Protein AF-A0A438FAS3-F1 (afdb_monomer_lite)

Foldseek 3Di:
DPDQQKDKDQDDPQKDWAPDWDDDPPWIWTWIAGNPPRHTFFIWTVPDPPRHITIGRQQVDWDDPPPDTDRSSVVPDPPPPPPDPDDPPDDDDDDDDDDDDD

pLDDT: mean 73.29, std 1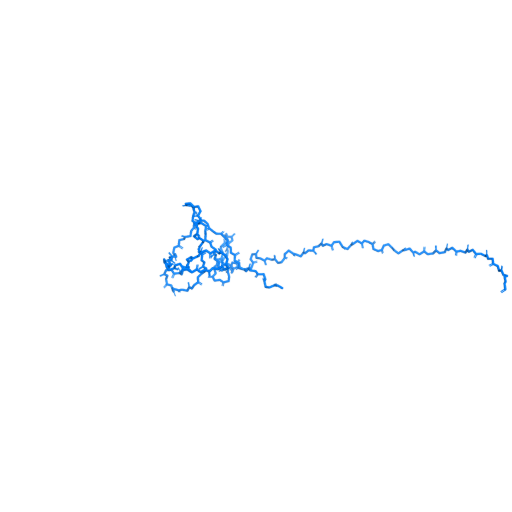8.87, range [35.41, 95.0]

Radius of gyration: 26.74 Å; chains: 1; bounding box: 75×48×60 Å

Structure (mmCIF, N/CA/C/O backbone):
data_AF-A0A438FAS3-F1
#
_entry.id   AF-A0A438FAS3-F1
#
loop_
_atom_site.group_PDB
_atom_site.id
_atom_site.type_symbol
_atom_site.label_atom_id
_atom_site.label_alt_id
_atom_site.label_comp_id
_atom_site.label_asym_id
_atom_site.label_entity_id
_atom_site.label_seq_id
_atom_site.pdbx_PDB_ins_code
_atom_site.Cartn_x
_atom_site.Cartn_y
_atom_site.Cartn_z
_atom_site.occupancy
_atom_site.B_iso_or_equiv
_atom_site.auth_seq_id
_atom_site.auth_comp_id
_atom_site.auth_asym_id
_atom_site.auth_atom_id
_atom_site.pdbx_PDB_model_num
ATOM 1 N N . MET A 1 1 ? 14.240 16.649 9.272 1.00 41.19 1 MET A N 1
ATOM 2 C CA . MET A 1 1 ? 13.933 15.689 8.193 1.00 41.19 1 MET A CA 1
ATOM 3 C C . MET A 1 1 ? 12.547 15.143 8.476 1.00 41.19 1 MET A C 1
ATOM 5 O O . MET A 1 1 ? 12.336 14.693 9.594 1.00 41.19 1 MET A O 1
ATOM 9 N N . GLU A 1 2 ? 11.588 15.272 7.556 1.00 50.28 2 GLU A N 1
ATOM 10 C CA . GLU A 1 2 ? 10.290 14.601 7.710 1.00 50.28 2 GLU A CA 1
ATOM 11 C C . GLU A 1 2 ? 10.538 13.088 7.706 1.00 50.28 2 GLU A C 1
ATOM 13 O O . GLU A 1 2 ? 11.101 12.552 6.754 1.00 50.28 2 GLU A O 1
ATOM 18 N N . GLN A 1 3 ? 10.188 12.404 8.795 1.00 55.34 3 GLN A N 1
ATOM 19 C CA . GLN A 1 3 ? 10.191 10.945 8.821 1.00 55.34 3 GLN A CA 1
ATOM 20 C C . GLN A 1 3 ? 9.115 10.458 7.849 1.00 55.34 3 GLN A C 1
ATOM 22 O O . GLN A 1 3 ? 7.942 10.811 7.993 1.00 55.34 3 GLN A O 1
ATOM 27 N N . LEU A 1 4 ? 9.509 9.659 6.857 1.00 57.88 4 LEU A N 1
ATOM 28 C CA . LEU A 1 4 ? 8.568 9.003 5.953 1.00 57.88 4 LEU A CA 1
ATOM 29 C C . LEU A 1 4 ? 7.680 8.059 6.776 1.00 57.88 4 LEU A C 1
ATOM 31 O O . LEU A 1 4 ? 8.149 7.060 7.317 1.00 57.88 4 LEU A O 1
ATOM 35 N N . ARG A 1 5 ? 6.389 8.395 6.902 1.00 78.81 5 ARG A N 1
ATOM 36 C CA . ARG A 1 5 ? 5.387 7.592 7.628 1.00 78.81 5 ARG A CA 1
ATOM 37 C C . ARG A 1 5 ? 4.760 6.546 6.710 1.00 78.81 5 ARG A C 1
ATOM 39 O O . ARG A 1 5 ? 3.554 6.565 6.445 1.00 78.81 5 ARG A O 1
ATOM 46 N N . GLU A 1 6 ? 5.598 5.668 6.179 1.00 82.75 6 GLU A N 1
ATOM 47 C CA . GLU A 1 6 ? 5.243 4.695 5.146 1.00 82.75 6 GLU A CA 1
ATOM 48 C C . GLU A 1 6 ? 5.657 3.283 5.573 1.00 82.75 6 GLU A C 1
ATOM 50 O O . GLU A 1 6 ? 6.690 3.094 6.210 1.00 82.75 6 GLU A O 1
ATOM 55 N N . GLY A 1 7 ? 4.833 2.285 5.248 1.00 82.50 7 GLY A N 1
ATOM 56 C CA . GLY A 1 7 ? 5.088 0.880 5.570 1.00 82.50 7 GLY A CA 1
ATOM 57 C C . GLY A 1 7 ? 5.095 -0.004 4.328 1.00 82.50 7 GLY A C 1
ATOM 58 O O . GLY A 1 7 ? 4.357 0.260 3.377 1.00 82.50 7 GLY A O 1
ATOM 59 N N . PHE A 1 8 ? 5.904 -1.065 4.354 1.00 85.38 8 PHE A N 1
ATOM 60 C CA . PHE A 1 8 ? 5.962 -2.080 3.301 1.00 85.38 8 PHE A CA 1
ATOM 61 C C . PHE A 1 8 ? 5.080 -3.285 3.642 1.00 85.38 8 PHE A C 1
ATOM 63 O O . PHE A 1 8 ? 5.171 -3.843 4.734 1.00 85.38 8 PHE A O 1
ATOM 70 N N . PHE A 1 9 ? 4.266 -3.726 2.686 1.00 84.38 9 PHE A N 1
ATOM 71 C CA . PHE A 1 9 ? 3.315 -4.826 2.854 1.00 84.38 9 PHE A CA 1
ATOM 72 C C . PHE A 1 9 ? 3.369 -5.765 1.651 1.00 84.38 9 PHE A C 1
ATOM 74 O O . PHE A 1 9 ? 3.493 -5.299 0.529 1.00 84.38 9 PHE A O 1
ATOM 81 N N . THR A 1 10 ? 3.239 -7.075 1.848 1.00 82.25 10 THR A N 1
ATOM 82 C CA . THR A 1 10 ? 3.304 -8.069 0.753 1.00 82.25 10 THR A CA 1
ATOM 83 C C . THR A 1 10 ? 1.942 -8.613 0.330 1.00 82.25 10 THR A C 1
ATOM 85 O O . THR A 1 10 ? 1.775 -9.059 -0.798 1.00 82.25 10 THR A O 1
ATOM 88 N N . ASN A 1 11 ? 0.945 -8.568 1.217 1.00 81.69 11 ASN A N 1
ATOM 89 C CA . ASN A 1 11 ? -0.403 -9.066 0.954 1.00 81.69 11 ASN A CA 1
ATOM 90 C C . ASN A 1 11 ? -1.418 -7.996 1.332 1.00 81.69 11 ASN A C 1
ATOM 92 O O . ASN A 1 11 ? -1.779 -7.848 2.499 1.00 81.69 11 ASN A O 1
ATOM 96 N N . VAL A 1 12 ? -1.867 -7.239 0.334 1.00 84.94 12 VAL A N 1
ATOM 97 C CA . VAL A 1 12 ? -2.832 -6.156 0.521 1.00 84.94 12 VAL A CA 1
ATOM 98 C C . VAL A 1 12 ? -4.089 -6.457 -0.280 1.00 84.94 12 VAL A C 1
ATOM 100 O O . VAL A 1 12 ? -4.033 -6.804 -1.456 1.00 84.94 12 VAL A O 1
ATOM 103 N N . VAL A 1 13 ? -5.235 -6.328 0.381 1.00 89.25 13 VAL A N 1
ATOM 104 C CA . VAL A 1 13 ? -6.566 -6.543 -0.196 1.00 89.25 13 VAL A CA 1
ATOM 105 C C . VAL A 1 13 ? -7.354 -5.237 -0.196 1.00 89.25 13 VAL A C 1
ATOM 107 O O . VAL A 1 13 ? -7.003 -4.291 0.506 1.00 89.25 13 VAL A O 1
ATOM 110 N N . ASN A 1 14 ? -8.450 -5.188 -0.956 1.00 93.00 14 ASN A N 1
ATOM 111 C CA . ASN A 1 14 ? -9.320 -4.008 -1.078 1.00 93.00 14 ASN A CA 1
ATOM 112 C C . ASN A 1 14 ? -8.617 -2.758 -1.640 1.00 93.00 14 ASN A C 1
ATOM 114 O O . ASN A 1 14 ? -9.015 -1.621 -1.359 1.00 93.00 14 ASN A O 1
ATOM 118 N N . VAL A 1 15 ? -7.595 -2.971 -2.466 1.00 92.25 15 VAL A N 1
ATOM 119 C CA . VAL A 1 15 ? -6.880 -1.919 -3.185 1.00 92.25 15 VAL A CA 1
ATOM 120 C C . VAL A 1 15 ? -6.954 -2.147 -4.690 1.00 92.25 15 VAL A C 1
ATOM 122 O O . VAL A 1 15 ? -7.115 -3.278 -5.144 1.00 92.25 15 VAL A O 1
ATOM 125 N N . VAL A 1 16 ? -6.845 -1.064 -5.451 1.00 93.75 16 VAL A N 1
ATOM 126 C CA . VAL A 1 16 ? -6.702 -1.074 -6.908 1.00 93.75 16 VAL A CA 1
ATOM 127 C C . VAL A 1 16 ? -5.361 -0.446 -7.270 1.00 93.75 16 VAL A C 1
ATOM 129 O O . VAL A 1 16 ? -4.971 0.563 -6.680 1.00 93.75 16 VAL A O 1
ATOM 132 N N . VAL A 1 17 ? -4.655 -1.068 -8.213 1.00 90.69 17 VAL A N 1
ATOM 133 C CA . VAL A 1 17 ? -3.423 -0.528 -8.793 1.00 90.69 17 VAL A CA 1
ATOM 134 C C . VAL A 1 17 ? -3.800 0.272 -10.033 1.00 90.69 17 VAL A C 1
ATOM 136 O O . VAL A 1 17 ? -4.490 -0.249 -10.907 1.00 90.69 17 VAL A O 1
ATOM 139 N N . ASP A 1 18 ? -3.369 1.528 -10.102 1.00 90.25 18 ASP A N 1
ATOM 140 C CA . ASP A 1 18 ? -3.385 2.284 -11.350 1.00 90.25 18 ASP A CA 1
ATOM 141 C C . ASP A 1 18 ? -2.181 1.834 -12.183 1.00 90.25 18 ASP A C 1
ATOM 143 O O . ASP A 1 18 ? -1.038 2.128 -11.840 1.00 90.25 18 ASP A O 1
ATOM 147 N N . GLU A 1 19 ? -2.434 1.093 -13.264 1.00 82.06 19 GLU A N 1
ATOM 148 C CA . GLU A 1 19 ? -1.404 0.550 -14.169 1.00 82.06 19 GLU A CA 1
ATOM 149 C C . GLU A 1 19 ? -0.625 1.650 -14.921 1.00 82.06 19 GLU A C 1
ATOM 151 O O . GLU A 1 19 ? 0.277 1.377 -15.715 1.00 82.06 19 GLU A O 1
ATOM 156 N N . ARG A 1 20 ? -0.952 2.926 -14.688 1.00 87.44 20 ARG A N 1
ATOM 157 C CA . ARG A 1 20 ? -0.127 4.053 -15.116 1.00 87.44 20 ARG A CA 1
ATOM 158 C C . ARG A 1 20 ? 1.153 4.109 -14.292 1.00 87.44 20 ARG A C 1
ATOM 160 O O . ARG A 1 20 ? 1.177 4.558 -13.149 1.00 87.44 20 ARG A O 1
ATOM 167 N N . THR A 1 21 ? 2.250 3.727 -14.929 1.00 86.88 21 THR A N 1
ATOM 168 C CA . THR A 1 21 ? 3.590 3.883 -14.370 1.00 86.88 21 THR A CA 1
ATOM 169 C C . THR A 1 21 ? 3.987 5.358 -14.262 1.00 86.88 21 THR A C 1
ATOM 171 O O . THR A 1 21 ? 3.883 6.115 -15.231 1.00 86.88 21 THR A O 1
ATOM 174 N N . ARG A 1 22 ? 4.530 5.750 -13.108 1.00 89.56 22 ARG A N 1
ATOM 175 C CA . ARG A 1 22 ? 5.215 7.033 -12.894 1.00 89.56 22 ARG A CA 1
ATOM 176 C C . ARG A 1 22 ? 6.595 6.823 -12.274 1.00 89.56 22 ARG A C 1
ATOM 178 O O . ARG A 1 22 ? 6.917 5.733 -11.811 1.00 89.56 22 ARG A O 1
ATOM 185 N N . MET A 1 23 ? 7.413 7.871 -12.265 1.00 86.81 23 MET A N 1
ATOM 186 C CA . MET A 1 23 ? 8.720 7.853 -11.602 1.00 86.81 23 MET A CA 1
ATOM 187 C C . MET A 1 23 ? 8.610 8.398 -10.175 1.00 86.81 23 MET A C 1
ATOM 189 O O . MET A 1 23 ? 7.951 9.412 -9.950 1.00 86.81 23 MET A O 1
ATOM 193 N N . GLU A 1 24 ? 9.292 7.748 -9.237 1.00 83.44 24 GLU A N 1
ATOM 194 C CA . GLU A 1 24 ? 9.556 8.229 -7.880 1.00 83.44 24 GLU A CA 1
ATOM 195 C C . GLU A 1 24 ? 11.069 8.137 -7.635 1.00 83.44 24 GLU A C 1
ATOM 197 O O . GLU A 1 24 ? 11.635 7.050 -7.479 1.00 83.44 24 GLU A O 1
ATOM 202 N N . GLY A 1 25 ? 11.757 9.280 -7.707 1.00 83.94 25 GLY A N 1
ATOM 203 C CA . GLY A 1 25 ? 13.218 9.320 -7.778 1.00 83.94 25 GLY A CA 1
ATOM 204 C C . GLY A 1 25 ? 13.754 8.501 -8.960 1.00 83.94 25 GLY A C 1
ATOM 205 O O . GLY A 1 25 ? 13.466 8.796 -10.119 1.00 83.94 25 GLY A O 1
ATOM 206 N N . PHE A 1 26 ? 14.533 7.460 -8.659 1.00 83.06 26 PHE A N 1
ATOM 207 C CA . PHE A 1 26 ? 15.113 6.547 -9.654 1.00 83.06 26 PHE A CA 1
ATOM 208 C C . PHE A 1 26 ? 14.245 5.317 -9.945 1.00 83.06 26 PHE A C 1
ATOM 210 O O . PHE A 1 26 ? 14.631 4.475 -10.755 1.00 83.06 26 PHE A O 1
ATOM 217 N N . PHE A 1 27 ? 13.092 5.190 -9.290 1.00 82.38 27 PHE A N 1
ATOM 218 C CA . PHE A 1 27 ? 12.256 4.003 -9.378 1.00 82.38 27 PHE A CA 1
ATOM 219 C C . PHE A 1 27 ? 11.006 4.242 -10.217 1.00 82.38 27 PHE A C 1
ATOM 221 O O . PHE A 1 27 ? 10.414 5.318 -10.172 1.00 82.38 27 PHE A O 1
ATOM 228 N N . GLN A 1 28 ? 10.575 3.209 -10.938 1.00 88.75 28 GLN A N 1
ATOM 229 C CA . GLN A 1 28 ? 9.238 3.164 -11.516 1.00 88.75 28 GLN A CA 1
ATOM 230 C C . GLN A 1 28 ? 8.255 2.659 -10.470 1.00 88.75 28 GLN A C 1
ATOM 232 O O . GLN A 1 28 ? 8.535 1.691 -9.757 1.00 88.75 28 GLN A O 1
ATOM 237 N N . VAL A 1 29 ? 7.107 3.317 -10.381 1.00 89.88 29 VAL A N 1
ATOM 238 C CA . VAL A 1 29 ? 6.056 2.979 -9.432 1.00 89.88 29 VAL A CA 1
ATOM 239 C C . VAL A 1 29 ? 4.677 3.050 -10.077 1.00 89.88 29 VAL A C 1
ATOM 241 O O . VAL A 1 29 ? 4.467 3.774 -11.049 1.00 89.88 29 VAL A O 1
ATOM 244 N N . GLU A 1 30 ? 3.736 2.309 -9.509 1.00 92.25 30 GLU A N 1
ATOM 245 C CA . GLU A 1 30 ? 2.304 2.390 -9.813 1.00 92.25 30 GLU A CA 1
ATOM 246 C C . GLU A 1 30 ? 1.549 2.796 -8.556 1.00 92.25 30 GLU A C 1
ATOM 248 O O . GLU A 1 30 ? 1.800 2.255 -7.473 1.00 92.25 30 GLU A O 1
ATOM 253 N N . ASP A 1 31 ? 0.620 3.737 -8.699 1.00 91.81 31 ASP A N 1
ATOM 254 C CA . ASP A 1 31 ? -0.148 4.248 -7.571 1.00 91.81 31 ASP A CA 1
ATOM 255 C C . ASP A 1 31 ? -1.222 3.251 -7.124 1.00 91.81 31 ASP A C 1
ATOM 257 O O . ASP A 1 31 ? -1.847 2.540 -7.913 1.00 91.81 31 ASP A O 1
ATOM 261 N N . ILE A 1 32 ? -1.457 3.217 -5.817 1.00 92.31 32 ILE A N 1
ATOM 262 C CA . ILE A 1 32 ? -2.415 2.329 -5.168 1.00 92.31 32 ILE A CA 1
ATOM 263 C C . ILE A 1 32 ? -3.511 3.161 -4.523 1.00 92.31 32 ILE A C 1
ATOM 265 O O . ILE A 1 32 ? -3.251 4.049 -3.704 1.00 92.31 32 ILE A O 1
ATOM 269 N N . HIS A 1 33 ? -4.755 2.809 -4.833 1.00 94.44 33 HIS A N 1
ATOM 270 C CA . HIS A 1 33 ? -5.945 3.473 -4.319 1.00 94.44 33 HIS A CA 1
ATOM 271 C C . HIS A 1 33 ? -6.840 2.491 -3.563 1.00 94.44 33 HIS A C 1
ATOM 273 O O . HIS A 1 33 ? -6.870 1.292 -3.840 1.00 94.44 33 HIS A O 1
ATOM 279 N N . CYS A 1 34 ? -7.608 2.995 -2.598 1.00 93.56 34 CYS A N 1
ATOM 280 C CA . CYS A 1 34 ? -8.647 2.199 -1.950 1.00 93.56 34 CYS A CA 1
ATOM 281 C C . CYS A 1 34 ? -9.774 1.876 -2.943 1.00 93.56 34 CYS A C 1
ATOM 283 O O . CYS A 1 34 ? -10.362 2.793 -3.515 1.00 93.56 34 CYS A O 1
ATOM 285 N N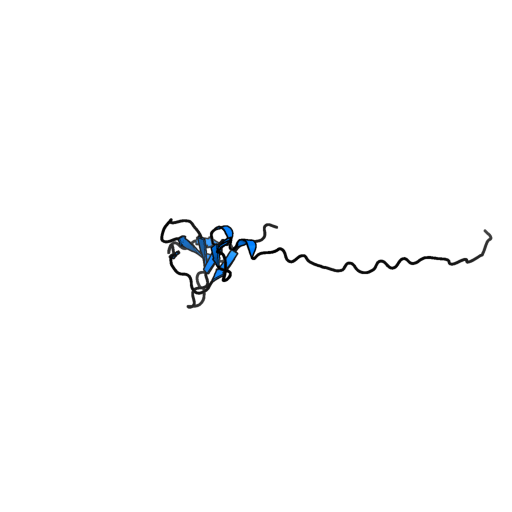 . VAL A 1 35 ? -10.173 0.604 -3.062 1.00 94.94 35 VAL A N 1
ATOM 286 C CA . VAL A 1 35 ? -11.244 0.181 -3.990 1.00 94.94 35 VAL A CA 1
ATOM 287 C C . VAL A 1 35 ? -12.608 0.823 -3.685 1.00 94.94 35 VAL A C 1
ATOM 289 O O . VAL A 1 35 ? -13.461 0.936 -4.558 1.00 94.94 35 VAL A O 1
ATOM 292 N N . ARG A 1 36 ? -12.838 1.238 -2.432 1.00 95.00 36 ARG A N 1
ATOM 293 C CA . ARG A 1 36 ? -14.136 1.752 -1.960 1.00 95.00 36 ARG A CA 1
ATOM 294 C C . ARG A 1 36 ? -14.281 3.260 -2.121 1.00 95.00 36 ARG A C 1
ATOM 296 O O . ARG A 1 36 ? -15.350 3.724 -2.494 1.00 95.00 36 ARG A O 1
ATOM 303 N N . CYS A 1 37 ? -13.245 4.016 -1.763 1.00 94.56 37 CYS A N 1
ATOM 304 C CA . CYS A 1 37 ? -13.307 5.480 -1.693 1.00 94.56 37 CYS A CA 1
ATOM 305 C C . CYS A 1 37 ? -12.329 6.183 -2.636 1.00 94.56 37 CYS A C 1
ATOM 307 O O . CYS A 1 37 ? -12.262 7.408 -2.623 1.00 94.56 37 CYS A O 1
ATOM 309 N N . ASN A 1 38 ? -11.556 5.425 -3.420 1.00 93.44 38 ASN A N 1
ATOM 310 C CA . ASN A 1 38 ? -10.554 5.926 -4.359 1.00 93.44 38 ASN A CA 1
ATOM 311 C C . ASN A 1 38 ? -9.475 6.831 -3.730 1.00 93.44 38 ASN A C 1
ATOM 313 O O . ASN A 1 38 ? -8.771 7.554 -4.429 1.00 93.44 38 ASN A O 1
ATOM 317 N N . LYS A 1 39 ? -9.331 6.814 -2.398 1.00 94.00 39 LYS A N 1
ATOM 318 C CA . LYS A 1 39 ? -8.295 7.584 -1.705 1.00 94.00 39 LYS A CA 1
ATOM 319 C C . LYS A 1 39 ? -6.916 7.013 -2.064 1.00 94.00 39 LYS A C 1
ATOM 321 O O . LYS A 1 39 ? -6.764 5.790 -1.986 1.00 94.00 39 LYS A O 1
ATOM 326 N N . PRO A 1 40 ? -5.918 7.852 -2.397 1.00 91.38 40 PRO A N 1
ATOM 327 C CA . PRO A 1 40 ? -4.553 7.391 -2.615 1.00 91.38 40 PRO A CA 1
ATOM 328 C C . PRO A 1 40 ? -3.975 6.854 -1.305 1.00 91.38 40 PRO A C 1
ATOM 330 O O . PRO A 1 40 ? -3.977 7.537 -0.274 1.00 91.38 40 PRO A O 1
ATOM 333 N N . LEU A 1 41 ? -3.500 5.614 -1.342 1.00 92.81 41 LEU A N 1
ATOM 334 C CA . LEU A 1 41 ? -2.929 4.925 -0.188 1.00 92.81 41 LEU A CA 1
ATOM 335 C C . LEU A 1 41 ? -1.411 4.810 -0.280 1.00 92.81 41 LEU A C 1
ATOM 337 O O . LEU A 1 41 ? -0.773 4.760 0.760 1.00 92.81 41 LEU A O 1
ATOM 341 N N . GLY A 1 42 ? -0.826 4.809 -1.476 1.00 91.19 42 GLY A N 1
ATOM 342 C CA . GLY A 1 42 ? 0.619 4.690 -1.663 1.00 91.19 42 GLY A CA 1
ATOM 343 C C . GLY A 1 42 ? 0.956 4.214 -3.068 1.00 91.19 42 GLY A C 1
ATOM 344 O O . GLY A 1 42 ? 0.230 4.546 -4.002 1.00 91.19 42 GLY A O 1
ATOM 345 N N . TRP A 1 43 ? 2.024 3.437 -3.217 1.00 91.19 43 TRP A N 1
ATOM 346 C CA . TRP A 1 43 ? 2.477 2.925 -4.509 1.00 91.19 43 TRP A CA 1
ATOM 347 C C . TRP A 1 43 ? 3.220 1.592 -4.379 1.00 91.19 43 TRP A C 1
ATOM 349 O O . TRP A 1 43 ? 3.689 1.221 -3.305 1.00 91.19 43 TRP A O 1
ATOM 359 N N . ARG A 1 44 ? 3.358 0.860 -5.485 1.00 88.12 44 ARG A N 1
ATOM 360 C CA . ARG A 1 44 ? 4.254 -0.305 -5.584 1.00 88.12 44 ARG A CA 1
ATOM 361 C C . ARG A 1 44 ? 5.382 -0.040 -6.562 1.00 88.12 44 ARG A C 1
ATOM 363 O O . ARG A 1 44 ? 5.185 0.670 -7.539 1.00 88.12 44 ARG A O 1
ATOM 370 N N . TYR A 1 45 ? 6.537 -0.645 -6.321 1.00 85.81 45 TYR A N 1
ATOM 371 C CA . TYR A 1 45 ? 7.690 -0.557 -7.213 1.00 85.81 45 TYR A CA 1
ATOM 372 C C . TYR A 1 45 ? 7.561 -1.522 -8.401 1.00 85.81 45 TYR A C 1
ATOM 374 O O . TYR A 1 45 ? 7.219 -2.693 -8.229 1.00 85.81 45 TYR A O 1
ATOM 382 N N . ILE A 1 46 ? 7.919 -1.054 -9.593 1.00 81.19 46 ILE A N 1
ATOM 383 C CA . ILE A 1 46 ? 8.115 -1.858 -10.805 1.00 81.19 46 ILE A CA 1
ATOM 384 C C . ILE A 1 46 ? 9.638 -1.915 -11.021 1.00 81.19 46 ILE A C 1
ATOM 386 O O . ILE A 1 46 ? 10.224 -0.853 -11.230 1.00 81.19 46 ILE A O 1
ATOM 390 N N . PRO A 1 47 ? 10.346 -3.062 -10.911 1.00 67.81 47 PRO A N 1
ATOM 391 C CA . PRO A 1 47 ? 9.938 -4.464 -10.927 1.00 67.81 47 PRO A CA 1
ATOM 392 C C . PRO A 1 47 ? 10.201 -5.124 -9.560 1.00 67.81 47 PRO A C 1
ATOM 394 O O . PRO A 1 47 ? 11.255 -5.719 -9.319 1.00 67.81 47 PRO A O 1
ATOM 397 N N . ALA A 1 48 ? 9.261 -4.999 -8.625 1.00 57.94 48 ALA A N 1
ATOM 398 C CA . ALA A 1 48 ? 9.326 -5.761 -7.386 1.00 57.94 48 ALA A CA 1
ATOM 399 C C . ALA A 1 48 ? 9.071 -7.244 -7.701 1.00 57.94 48 ALA A C 1
ATOM 401 O O . ALA A 1 48 ? 8.197 -7.565 -8.502 1.00 57.94 48 ALA A O 1
ATOM 402 N N . GLN A 1 49 ? 9.857 -8.138 -7.099 1.00 50.50 49 GLN A N 1
ATOM 403 C CA . GLN A 1 49 ? 9.724 -9.602 -7.164 1.00 50.50 49 GLN A CA 1
ATOM 404 C C . GLN A 1 49 ? 8.253 -10.071 -7.177 1.00 50.50 49 GLN A C 1
ATOM 406 O O . GLN A 1 49 ? 7.404 -9.370 -6.625 1.00 50.50 49 GLN A O 1
ATOM 411 N N . PRO A 1 50 ? 7.939 -11.274 -7.706 1.00 51.69 50 PRO A N 1
ATOM 412 C CA . PRO A 1 50 ? 6.566 -11.775 -7.918 1.00 51.69 50 PRO A CA 1
ATOM 413 C C . PRO A 1 50 ? 5.623 -11.761 -6.692 1.00 51.69 50 PRO A C 1
ATOM 415 O O . PRO A 1 50 ? 4.444 -12.065 -6.828 1.00 51.69 50 PRO A O 1
ATOM 418 N N . ASN A 1 51 ? 6.113 -11.363 -5.517 1.00 55.09 51 ASN A N 1
ATOM 419 C CA . ASN A 1 51 ? 5.423 -11.355 -4.236 1.00 55.09 51 ASN A CA 1
ATOM 420 C C . ASN A 1 51 ? 4.961 -9.954 -3.767 1.00 55.09 51 ASN A C 1
ATOM 422 O O . ASN A 1 51 ? 4.667 -9.783 -2.588 1.00 55.09 51 ASN A O 1
ATOM 426 N N . GLY A 1 52 ? 4.876 -8.956 -4.658 1.00 55.81 52 GLY A N 1
ATOM 427 C CA . GLY A 1 52 ? 3.914 -7.853 -4.498 1.00 55.81 52 GLY A CA 1
ATOM 428 C C . GLY A 1 52 ? 4.133 -6.887 -3.328 1.00 55.81 52 GLY A C 1
ATOM 429 O O . GLY A 1 52 ? 3.154 -6.430 -2.742 1.00 55.81 52 GLY A O 1
ATOM 430 N N . THR A 1 53 ? 5.378 -6.544 -2.984 1.00 71.62 53 THR A N 1
ATOM 431 C CA . THR A 1 53 ? 5.638 -5.548 -1.934 1.00 71.62 53 THR A CA 1
ATOM 432 C C . THR A 1 53 ? 5.117 -4.162 -2.338 1.00 71.62 53 THR A C 1
ATOM 434 O O . THR A 1 53 ? 5.575 -3.573 -3.319 1.00 71.62 53 THR A O 1
ATOM 437 N N . VAL A 1 54 ? 4.184 -3.624 -1.557 1.00 77.12 54 VAL A N 1
ATOM 438 C CA . VAL A 1 54 ? 3.590 -2.295 -1.717 1.00 77.12 54 VAL A CA 1
ATOM 439 C C . VAL A 1 54 ? 4.002 -1.378 -0.573 1.00 77.12 54 VAL A C 1
ATOM 441 O O . VAL A 1 54 ? 4.107 -1.819 0.570 1.00 77.12 54 VAL A O 1
ATOM 444 N N . LEU A 1 55 ? 4.212 -0.102 -0.878 1.00 82.31 55 LEU A N 1
ATOM 445 C CA . LEU A 1 55 ? 4.461 0.951 0.095 1.00 82.31 55 LEU A CA 1
ATOM 446 C C . LEU A 1 55 ? 3.158 1.720 0.330 1.00 82.31 55 LEU A C 1
ATOM 448 O O . LEU A 1 55 ? 2.593 2.269 -0.615 1.00 82.31 55 LEU A O 1
ATOM 452 N N . LEU A 1 56 ? 2.673 1.772 1.571 1.00 82.12 56 LEU A N 1
ATOM 453 C CA . LEU A 1 56 ? 1.442 2.483 1.926 1.00 82.12 56 LEU A CA 1
ATOM 454 C C . LEU A 1 56 ? 1.689 3.550 2.996 1.00 82.12 56 LEU A C 1
ATOM 456 O O . LEU A 1 56 ? 2.429 3.334 3.954 1.00 82.12 56 LEU A O 1
ATOM 460 N N . LYS A 1 57 ? 1.002 4.684 2.859 1.00 85.88 57 LYS A N 1
ATOM 461 C CA . LYS A 1 57 ? 0.986 5.799 3.807 1.00 85.88 57 LYS A CA 1
ATOM 462 C C . LYS A 1 57 ? 0.229 5.396 5.063 1.00 85.88 57 LYS A C 1
ATOM 464 O O . LYS A 1 57 ? -0.993 5.239 5.036 1.00 85.88 57 LYS A O 1
ATOM 469 N N . LEU A 1 58 ? 0.938 5.302 6.181 1.00 85.56 58 LEU A N 1
ATOM 470 C CA . LEU A 1 58 ? 0.364 4.845 7.445 1.00 85.56 58 LEU A CA 1
ATOM 471 C C . LEU A 1 58 ? -0.708 5.802 7.978 1.00 85.56 58 LEU A C 1
ATOM 473 O O . LEU A 1 58 ? -1.717 5.356 8.510 1.00 85.56 58 LEU A O 1
ATOM 477 N N . ALA A 1 59 ? -0.571 7.106 7.724 1.00 86.12 59 ALA A N 1
ATOM 478 C CA . ALA A 1 59 ? -1.570 8.113 8.099 1.00 86.12 59 ALA A CA 1
ATOM 479 C C . ALA A 1 59 ? -2.950 7.898 7.439 1.00 86.12 59 ALA A C 1
ATOM 481 O O . ALA A 1 59 ? -3.940 8.523 7.818 1.00 86.12 59 ALA A O 1
ATOM 482 N N . HIS A 1 60 ? -3.033 7.060 6.401 1.00 85.81 60 HIS A N 1
ATOM 483 C CA . HIS A 1 60 ? -4.286 6.730 5.721 1.00 85.81 60 HIS A CA 1
ATOM 484 C C . HIS A 1 60 ? -4.853 5.370 6.131 1.00 85.81 60 HIS A C 1
ATOM 486 O O . HIS A 1 60 ? -5.896 4.974 5.607 1.00 85.81 60 HIS A O 1
ATOM 492 N N . LEU A 1 61 ? -4.181 4.664 7.038 1.00 86.62 61 LEU A N 1
ATOM 493 C CA . LEU A 1 61 ? -4.495 3.300 7.419 1.00 86.62 61 LEU A CA 1
ATOM 494 C C . LEU A 1 61 ? -4.831 3.216 8.905 1.00 86.62 61 LEU A C 1
ATOM 496 O O . LEU A 1 61 ? -4.327 3.974 9.733 1.00 86.62 61 LEU A O 1
ATOM 500 N N . LEU A 1 62 ? -5.673 2.240 9.228 1.00 86.94 62 LEU A N 1
ATOM 501 C CA . LEU A 1 62 ? -5.898 1.807 10.597 1.00 86.94 62 LEU A CA 1
ATOM 502 C C . LEU A 1 62 ? -5.183 0.475 10.812 1.00 86.94 62 LEU A C 1
ATOM 504 O O . LEU A 1 62 ? -5.178 -0.385 9.931 1.00 86.94 62 LEU A O 1
ATOM 508 N N . PHE A 1 63 ? -4.606 0.313 11.992 1.00 84.69 63 PHE A N 1
ATOM 509 C CA . PHE A 1 63 ? -3.992 -0.912 12.474 1.00 84.69 63 PHE A CA 1
ATOM 510 C C . PHE A 1 63 ? -4.860 -1.521 13.578 1.00 84.69 63 PHE A C 1
ATOM 512 O O . PHE A 1 63 ? -5.412 -0.799 14.404 1.00 84.69 63 PHE A O 1
ATOM 519 N N . TRP A 1 64 ? -4.986 -2.845 13.597 1.00 86.12 64 TRP A N 1
ATOM 520 C CA . TRP A 1 64 ? -5.649 -3.573 14.677 1.00 86.12 64 TRP A CA 1
ATOM 521 C C . TRP A 1 64 ? -4.598 -4.255 15.549 1.00 86.12 64 TRP A C 1
ATOM 523 O O . TRP A 1 64 ? -3.876 -5.122 15.061 1.00 86.12 64 TRP A O 1
ATOM 533 N N . ASP A 1 65 ? -4.543 -3.900 16.832 1.00 84.19 65 ASP A N 1
ATOM 534 C CA . ASP A 1 65 ? -3.550 -4.426 17.784 1.00 84.19 65 ASP A CA 1
ATOM 535 C C . ASP A 1 65 ? -3.989 -5.717 18.504 1.00 84.19 65 ASP A C 1
ATOM 537 O O . ASP A 1 65 ? -3.250 -6.259 19.321 1.00 84.19 65 ASP A O 1
ATOM 541 N N . GLY A 1 66 ? -5.193 -6.221 18.212 1.00 86.00 66 GLY A N 1
ATOM 542 C CA . GLY A 1 66 ? -5.811 -7.334 18.941 1.00 86.00 66 GLY A CA 1
ATOM 543 C C . GLY A 1 66 ? -6.953 -6.915 19.872 1.00 86.00 66 GLY A C 1
ATOM 544 O O . GLY A 1 66 ? -7.772 -7.761 20.226 1.00 86.00 66 GLY A O 1
ATOM 545 N N . ALA A 1 67 ? -7.055 -5.631 20.222 1.00 88.75 67 ALA A N 1
ATOM 546 C CA . ALA A 1 67 ? -8.077 -5.087 21.116 1.00 88.75 67 ALA A CA 1
ATOM 547 C C . ALA A 1 67 ? -8.764 -3.821 20.577 1.00 88.75 67 ALA A C 1
ATOM 549 O O . ALA A 1 67 ? -9.937 -3.580 20.882 1.00 88.75 67 ALA A O 1
ATOM 550 N N . ARG A 1 68 ? -8.056 -2.989 19.805 1.00 88.75 68 ARG A N 1
ATOM 551 C CA . ARG A 1 68 ? -8.518 -1.689 19.307 1.00 88.75 68 ARG A CA 1
ATOM 552 C C . ARG A 1 68 ? -8.012 -1.403 17.894 1.00 88.75 68 ARG A C 1
ATOM 554 O O . ARG A 1 68 ? -6.963 -1.880 17.470 1.00 88.75 68 ARG A O 1
ATOM 561 N N . LEU A 1 69 ? -8.780 -0.582 17.172 1.00 87.50 69 LEU A N 1
ATOM 562 C CA . LEU A 1 69 ? -8.319 0.056 15.939 1.00 87.50 69 LEU A CA 1
ATOM 563 C C . LEU A 1 69 ? -7.561 1.334 16.302 1.00 87.50 69 LEU A C 1
ATOM 565 O O . LEU A 1 69 ? -8.104 2.204 16.983 1.00 87.50 69 LEU A O 1
ATOM 569 N N . LEU A 1 70 ? -6.327 1.434 15.830 1.00 86.25 70 LEU A N 1
ATOM 570 C CA . LEU A 1 70 ? -5.414 2.555 16.023 1.00 86.25 70 LEU A CA 1
ATOM 571 C C . LEU A 1 70 ? -5.059 3.158 14.663 1.00 86.25 70 LEU A C 1
ATOM 573 O O . LEU A 1 70 ? -5.176 2.487 13.639 1.00 86.25 70 LEU A O 1
ATOM 577 N N . ASN A 1 71 ? -4.602 4.408 14.633 1.00 85.69 71 ASN A N 1
ATOM 578 C CA . ASN A 1 71 ? -3.996 4.940 13.414 1.00 85.69 71 ASN A CA 1
ATOM 579 C C . ASN A 1 71 ? -2.658 4.231 13.189 1.00 85.69 71 ASN A C 1
ATOM 581 O O . ASN A 1 71 ? -1.881 4.067 14.124 1.00 85.69 71 ASN A O 1
ATOM 585 N N . ALA A 1 72 ? -2.380 3.786 11.965 1.00 84.00 72 ALA A N 1
ATOM 586 C CA . ALA A 1 72 ? -1.183 2.983 11.723 1.00 84.00 72 ALA A CA 1
ATOM 587 C C . ALA A 1 72 ? 0.122 3.783 11.892 1.00 84.00 72 ALA A C 1
ATOM 589 O O . ALA A 1 72 ? 1.186 3.198 12.068 1.00 84.00 72 ALA A O 1
ATOM 590 N N . ASP A 1 73 ? 0.061 5.114 11.855 1.00 82.81 73 ASP A N 1
ATOM 591 C CA . ASP A 1 73 ? 1.223 5.981 12.024 1.00 82.81 73 ASP A CA 1
ATOM 592 C C . ASP A 1 73 ? 1.638 6.199 13.486 1.00 82.81 73 ASP A C 1
ATOM 594 O O . ASP A 1 73 ? 2.741 6.683 13.723 1.00 82.81 73 ASP A O 1
ATOM 598 N N . THR A 1 74 ? 0.816 5.795 14.462 1.00 80.19 74 THR A N 1
ATOM 599 C CA . THR A 1 74 ? 1.202 5.802 15.885 1.00 80.19 74 THR A CA 1
ATOM 600 C C . THR A 1 74 ? 2.137 4.652 16.249 1.00 80.19 74 THR A C 1
ATOM 602 O O . THR A 1 74 ? 2.613 4.600 17.371 1.00 80.19 74 THR A O 1
ATOM 605 N N . LEU A 1 75 ? 2.386 3.712 15.330 1.00 69.19 75 LEU A N 1
ATOM 606 C CA . LEU A 1 75 ? 3.372 2.641 15.516 1.00 69.19 75 LEU A CA 1
ATOM 607 C C . LEU A 1 75 ? 4.813 3.128 15.318 1.00 69.19 75 LEU A C 1
ATOM 609 O O . LEU A 1 75 ? 5.757 2.426 15.670 1.00 69.19 75 LEU A O 1
ATOM 613 N N . LEU A 1 76 ? 4.981 4.311 14.729 1.00 69.38 76 LEU A N 1
ATOM 614 C CA . LEU A 1 76 ? 6.267 4.969 14.566 1.00 69.38 76 LEU A CA 1
ATOM 615 C C . LEU A 1 76 ? 6.519 5.856 15.788 1.00 69.38 76 LEU A C 1
ATOM 617 O O . LEU A 1 76 ? 6.556 7.082 15.670 1.00 69.38 76 LEU A O 1
ATOM 621 N N . ASP A 1 77 ? 6.638 5.255 16.973 1.00 64.56 77 ASP A N 1
ATOM 622 C CA . ASP A 1 77 ? 7.214 5.993 18.094 1.00 64.56 77 ASP A CA 1
ATOM 623 C C . ASP A 1 77 ? 8.635 6.407 17.685 1.00 64.56 77 ASP A C 1
ATOM 625 O O . ASP A 1 77 ? 9.377 5.583 17.131 1.00 64.56 77 ASP A O 1
ATOM 629 N N . PRO A 1 78 ? 9.035 7.675 17.890 1.00 56.72 78 PRO A N 1
ATOM 630 C CA . PRO A 1 78 ? 10.414 8.053 17.664 1.00 56.72 78 PRO A CA 1
ATOM 631 C C . PRO A 1 78 ? 11.258 7.176 18.582 1.00 56.72 78 PRO A C 1
ATOM 633 O O . PRO A 1 78 ? 11.081 7.199 19.801 1.00 56.72 78 PRO A O 1
ATOM 636 N N . VAL A 1 79 ? 12.162 6.392 17.994 1.00 51.22 79 VAL A N 1
ATOM 637 C CA . VAL A 1 79 ? 13.309 5.860 18.723 1.00 51.22 79 VAL A CA 1
ATOM 638 C C . VAL A 1 79 ? 13.957 7.085 19.354 1.00 51.22 79 VAL A C 1
ATOM 640 O O . VAL A 1 79 ? 14.520 7.928 18.660 1.00 51.22 79 VAL A O 1
ATOM 643 N N . VAL A 1 80 ? 13.741 7.266 20.654 1.00 50.81 80 VAL A N 1
ATOM 644 C CA . VAL A 1 80 ? 14.524 8.209 21.431 1.00 50.81 80 VAL A CA 1
ATOM 645 C C . VAL A 1 80 ? 15.910 7.604 21.389 1.00 50.81 80 VAL A C 1
ATOM 647 O O . VAL A 1 80 ? 16.132 6.556 21.994 1.00 50.81 80 VAL A O 1
ATOM 650 N N . ASP A 1 81 ? 16.803 8.216 20.619 1.00 47.28 81 ASP A N 1
ATOM 651 C CA . ASP A 1 81 ? 18.229 7.967 20.725 1.00 47.28 81 ASP A CA 1
ATOM 652 C C . ASP A 1 81 ? 18.610 8.293 22.177 1.00 47.28 81 ASP A C 1
ATOM 654 O O . ASP A 1 81 ? 18.890 9.435 22.537 1.00 47.28 81 ASP A O 1
ATOM 658 N N . GLN A 1 82 ? 18.540 7.295 23.062 1.00 48.19 82 GLN A N 1
ATOM 659 C CA . GLN A 1 82 ? 19.227 7.309 24.348 1.00 48.19 82 GLN A CA 1
ATOM 660 C C . GLN A 1 82 ? 20.715 7.100 24.061 1.00 48.19 82 GLN A C 1
ATOM 662 O O . GLN A 1 82 ? 21.308 6.100 24.455 1.00 48.19 82 GLN A O 1
ATOM 667 N N . GLU A 1 83 ? 21.318 8.031 23.326 1.00 46.62 83 GLU A N 1
ATOM 668 C CA . GLU A 1 83 ? 22.764 8.146 23.271 1.00 46.62 83 GLU A CA 1
ATOM 669 C C . GLU A 1 83 ? 23.213 8.887 24.535 1.00 46.62 83 GLU A C 1
ATOM 671 O O . GLU A 1 83 ? 23.007 10.088 24.695 1.00 46.62 83 GLU A O 1
ATOM 676 N N . ASN A 1 84 ? 23.763 8.098 25.458 1.00 47.25 84 ASN A N 1
ATOM 677 C CA . ASN A 1 84 ? 24.807 8.451 26.413 1.00 47.25 84 ASN A CA 1
ATOM 678 C C . ASN A 1 84 ? 24.674 9.800 27.135 1.00 47.25 84 ASN A C 1
ATOM 680 O O . ASN A 1 84 ? 25.325 10.789 26.801 1.00 47.25 84 ASN A O 1
ATOM 684 N N . GLN A 1 85 ? 23.966 9.781 28.264 1.00 48.03 85 GLN A N 1
ATOM 685 C CA . GLN A 1 85 ? 24.379 10.589 29.410 1.00 48.03 85 GLN A CA 1
ATOM 686 C C . GLN A 1 85 ? 25.611 9.901 30.021 1.00 48.03 85 GLN A C 1
ATOM 688 O O . GLN A 1 85 ? 25.504 9.143 30.978 1.00 48.03 85 GLN A O 1
ATOM 693 N N . GLU A 1 86 ? 26.765 10.077 29.373 1.00 52.91 86 GLU A N 1
ATOM 694 C CA . GLU A 1 86 ? 28.054 9.736 29.968 1.00 52.91 86 GLU A CA 1
ATOM 695 C C . GLU A 1 86 ? 28.297 10.665 31.159 1.00 52.91 86 GLU A C 1
ATOM 697 O O . GLU A 1 86 ? 28.154 11.889 31.070 1.00 52.91 86 GLU A O 1
ATOM 702 N N . ASP A 1 87 ? 28.598 10.025 32.285 1.00 50.75 87 ASP A N 1
ATOM 703 C CA . ASP A 1 87 ? 28.938 10.608 33.570 1.00 50.75 87 ASP A CA 1
ATOM 704 C C . ASP A 1 87 ? 29.988 11.716 33.412 1.00 50.75 87 ASP A C 1
ATOM 706 O O . ASP A 1 87 ? 31.168 11.465 33.167 1.00 50.75 87 ASP A O 1
ATOM 710 N N . HIS A 1 88 ? 29.576 12.970 33.602 1.00 45.81 88 HIS A N 1
ATOM 711 C CA . HIS A 1 88 ? 30.523 14.007 33.986 1.00 45.81 88 HIS A CA 1
ATOM 712 C C . HIS A 1 88 ? 30.794 13.858 35.481 1.00 45.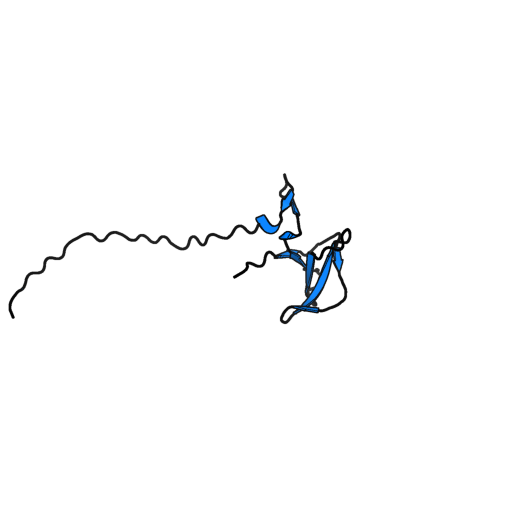81 88 HIS A C 1
ATOM 714 O O . HIS A 1 88 ? 30.177 14.524 36.317 1.00 45.81 88 HIS A O 1
ATOM 720 N N . ASP A 1 89 ? 31.722 12.954 35.789 1.00 53.41 89 ASP A N 1
ATOM 721 C CA . ASP A 1 89 ? 32.401 12.900 37.073 1.00 53.41 89 ASP A CA 1
ATOM 722 C C . ASP A 1 89 ? 32.954 14.293 37.406 1.00 53.41 89 ASP A C 1
ATOM 724 O O . ASP A 1 89 ? 33.723 14.906 36.660 1.00 53.41 89 ASP A O 1
ATOM 728 N N . GLN A 1 90 ? 32.504 14.817 38.544 1.00 48.62 90 GLN A N 1
ATOM 729 C CA . GLN A 1 90 ? 33.047 16.014 39.166 1.00 48.62 90 GLN A CA 1
ATOM 730 C C . GLN A 1 90 ? 34.464 15.708 39.661 1.00 48.62 90 GLN A C 1
ATOM 732 O O . GLN A 1 90 ? 34.639 15.199 40.768 1.00 48.62 90 GLN A O 1
ATOM 737 N N . GLU A 1 91 ? 35.486 16.063 38.885 1.00 42.72 91 GLU A N 1
ATOM 738 C CA . GLU A 1 91 ? 36.837 16.197 39.430 1.00 42.72 91 GLU A CA 1
ATOM 739 C C . GLU A 1 91 ? 36.902 17.451 40.308 1.00 42.72 91 GLU A C 1
ATOM 741 O O . GLU A 1 91 ? 37.040 18.587 39.849 1.00 42.72 91 GLU A O 1
ATOM 746 N N . ASN A 1 92 ? 36.763 17.222 41.610 1.00 43.78 92 ASN A N 1
ATOM 747 C CA . ASN A 1 92 ? 37.112 18.171 42.647 1.00 43.78 92 ASN A CA 1
ATOM 748 C C . ASN A 1 92 ? 38.578 17.946 43.055 1.00 43.78 92 ASN A C 1
ATOM 750 O O . ASN A 1 92 ? 38.963 16.833 43.396 1.00 43.78 92 ASN A O 1
ATOM 754 N N . GLN A 1 93 ? 39.294 19.068 43.141 1.00 43.91 93 GLN A N 1
ATOM 755 C CA . GLN A 1 93 ? 40.389 19.372 44.071 1.00 43.91 93 GLN A CA 1
ATOM 756 C C . GLN A 1 93 ? 41.855 19.045 43.717 1.00 43.91 93 GLN A C 1
ATOM 758 O O . GLN A 1 93 ? 42.309 17.910 43.692 1.00 43.91 93 GLN A O 1
ATOM 763 N N . GLU A 1 94 ? 42.585 20.169 43.648 1.00 41.78 94 GLU A N 1
ATOM 764 C CA . GLU A 1 94 ? 43.838 20.458 44.362 1.00 41.78 94 GLU A CA 1
ATOM 765 C C . GLU A 1 94 ? 45.137 19.833 43.844 1.00 41.78 94 GLU A C 1
ATOM 767 O O . GLU A 1 94 ? 45.568 18.780 44.289 1.00 41.78 94 GLU A O 1
ATOM 772 N N . ASN A 1 95 ? 45.865 20.618 43.041 1.00 41.16 95 ASN A N 1
ATOM 773 C CA . ASN A 1 95 ? 47.325 20.583 43.040 1.00 41.16 95 ASN A CA 1
ATOM 774 C C . ASN A 1 95 ? 47.870 21.955 43.456 1.00 41.16 95 ASN A C 1
ATOM 776 O O . ASN A 1 95 ? 47.789 22.937 42.716 1.00 41.16 95 ASN A O 1
ATOM 780 N N . GLN A 1 96 ? 48.408 22.003 44.675 1.00 47.81 96 GLN A N 1
ATOM 781 C CA . GLN A 1 96 ? 49.424 22.964 45.084 1.00 47.81 96 GLN A CA 1
ATOM 782 C C . GLN A 1 96 ? 50.738 22.572 44.407 1.00 47.81 96 GLN A C 1
ATOM 784 O O . GLN A 1 96 ? 51.248 21.498 44.701 1.00 47.81 96 GLN A O 1
ATOM 789 N N . GLU A 1 97 ? 51.327 23.453 43.601 1.00 46.56 97 GLU A N 1
ATOM 790 C CA . GLU A 1 97 ? 52.782 23.493 43.449 1.00 46.56 97 GLU A CA 1
ATOM 791 C C . GLU A 1 97 ? 53.267 24.944 43.485 1.00 46.56 97 GLU A C 1
ATOM 793 O O . GLU A 1 97 ? 52.950 25.792 42.652 1.00 46.56 97 GLU A O 1
ATOM 798 N N . ASP A 1 98 ? 54.002 25.189 44.559 1.00 46.06 98 ASP A N 1
ATOM 799 C CA . ASP A 1 98 ? 54.917 26.278 44.838 1.00 46.06 98 ASP A CA 1
ATOM 800 C C . ASP A 1 98 ? 56.031 26.356 43.779 1.00 46.06 98 ASP A C 1
ATOM 802 O O . ASP A 1 98 ? 56.654 25.337 43.479 1.00 46.06 98 ASP A O 1
ATOM 806 N N . GLN A 1 99 ? 56.300 27.558 43.250 1.00 44.53 99 GLN A N 1
ATOM 807 C CA . GLN A 1 99 ? 57.658 28.102 43.077 1.00 44.53 99 GLN A CA 1
ATOM 808 C C . GLN A 1 99 ? 57.631 29.501 42.441 1.00 44.53 99 GLN A C 1
ATOM 810 O O . GLN A 1 99 ? 57.041 29.732 41.388 1.00 44.53 99 GLN A O 1
ATOM 815 N N . GLY A 1 100 ? 58.286 30.450 43.111 1.00 37.22 100 GLY A N 1
ATOM 816 C CA . GLY A 1 100 ? 58.405 31.834 42.670 1.00 37.22 100 GLY A CA 1
ATOM 817 C C . GLY A 1 100 ? 59.606 32.153 41.774 1.00 37.22 100 GLY A C 1
ATOM 818 O O . GLY A 1 100 ? 60.414 31.300 41.422 1.00 37.22 100 GLY A O 1
ATOM 819 N N . SER A 1 101 ? 59.758 33.466 41.588 1.00 41.44 101 SER A N 1
ATOM 820 C CA . SER A 1 101 ? 60.922 34.223 41.098 1.00 41.44 101 SER A CA 1
ATOM 821 C C . SER A 1 101 ? 61.040 34.436 39.586 1.00 41.44 101 SER A C 1
ATOM 823 O O . SER A 1 101 ? 61.250 33.507 38.810 1.00 41.44 101 SER A O 1
ATOM 825 N N . GLY A 1 102 ? 60.992 35.720 39.221 1.00 35.41 102 GLY A N 1
ATOM 826 C CA . GLY A 1 102 ? 61.260 36.292 37.904 1.00 35.41 102 GLY A CA 1
ATOM 827 C C . GLY A 1 102 ? 60.868 37.758 37.877 1.00 35.41 102 GLY A C 1
ATOM 828 O O . GLY A 1 102 ? 59.736 38.030 37.432 1.00 35.41 102 GLY A O 1
#

Secondary structure (DSSP, 8-state):
-----EEEES---SEEEEEEEEEETTEEEEEEEETTT--EEEEEEET--TT--EEEEGGG-EEE-SS-EEEGGGG---------------------------

Organism: Vitis vinifera (NCBI:txid29760)

Sequence (102 aa):
MEQLREGFFTNVVNVVVDERTRMEGFFQVEDIHCVRCNKPLGWRYIPAQPNGTVLLKLAHLLFWDGARLLNADTLLDPVV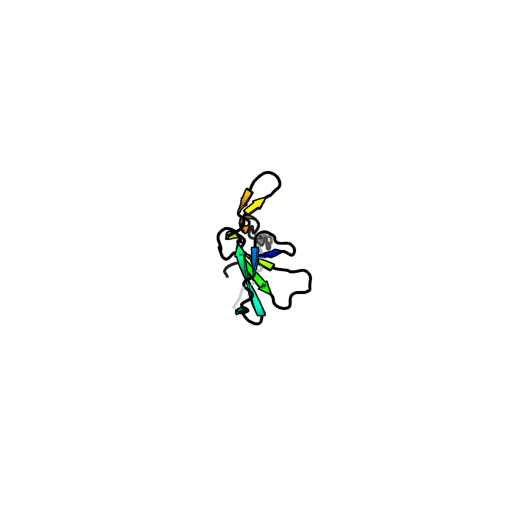DQENQEDHDQENQENQEDQGSG

InterPro domains:
  IPR034751 Yippee domain [PS51792] (1-65)

=== Feature glossary ===
The record interleaves many kinds of information about one protein. Here is each kind framed as the question it answers.

Q: Are the domains correctly placed relative to each other?
A: Predicted aligned error is AlphaFold's pairwise confidence. Unlike pLDDT (per-residue), PAE is per-residue-pair and captures whether two parts of the structure are correctly placed relative to each other. Units are ångströms of expected positional error.

Q: Which residues are in helices, strands, or loops?
A: Eight-state secondary structure (DSSP): H is the canonical α-helix, G the tighter 3₁₀-helix, I the wider π-helix; E/B are β-structure, T and S are turns and bends, and '-' is everything else. DSSP derives these from the pattern of main-chain N–H···O=C hydrogen bonds, not from the sequence.

Q: What if only a Cα trace is available?
A: P-SEA three-state annotation labels each residue as helix, strand, or coil based purely on the geometry of the Cα trace. It serves as a fallback when the full backbone (and thus DSSP) is unavailable.

Q: What are the backbone torsion angles?
A: φ (phi) and ψ (psi) are the two rotatable backbone dihedrals per residue: φ is the C(i-1)–N–Cα–C torsion, ψ is the N–Cα–C–N(i+1) torsion, both in degrees on (−180°, 180°]. α-helical residues cluster near (−60°, −45°); β-strand residues near (−120°, +130°). A Ramachandran plot is simply a scatter of (φ, ψ) for every residue.

Q: What known structures does this most resemble?
A: Structural nearest neighbors (via Foldseek easy-search vs the PDB). Reported per hit: target PDB id, E-value, and alignment TM-score. A TM-score above ~0.5 is the conventional threshold for 'same fold'.

Q: What family and function is it annotated with?
A: Database cross-references. InterPro integrates a dozen domain/family signature databases into unified entries with residue-range hits. GO terms attach function/process/location labels with evidence codes. CATH codes position the fold in a four-level struct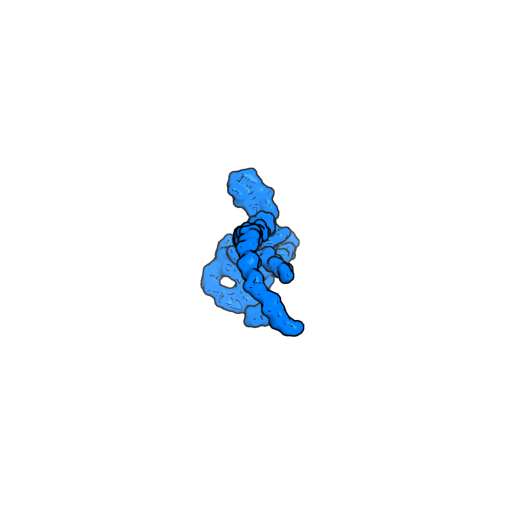ural taxonomy. Organism is the NCBI-taxonomy species name.

Q: Which residues are buried vs exposed?
A: Solvent accessibility: the surface area of each residue that a 1.4 Å water probe can touch, in Å². When only backbone atoms are present the absolute values are lower than full-atom SASA (side chains contribute most of the area) and are flagged as backbone-only.

Q: What do the diagnostic plots show?
A: Three diagnostic plots accompany the record. The Cα contact map visualizes the tertiary structure as a 2D adjacency matrix (8 Å cutoff, sequence-local contacts suppressed). The Ramachandran plot shows the distribution of backbone (φ, ψ) torsions, with points in the α and β basins reflecting secondary structure content. The PAE plot shows AlphaFold's inter-residue confidence as a color matrix.

Q: What is the amino-acid chain?
A: The amino-acid sequence is the protein's primary structure: the linear order of residues from the N-terminus to the C-terminus, written in one-letter code. Everything else here — the 3D coordinates, the secondary structure, the domain annotations — is ultimately a consequence of this string.

Q: What do the rendered images show?
A: The six renders are orthographic views along the three Cartesian axes in both directions. Representation (cartoon, sticks, or surface) and color scheme (sequence-rainbow or by-chain) vary across proteins so the training set covers all the common visualization conventions.

Q: Where is each backbone atom in 3D?
A: The mmCIF table is the protein's shape written out atom by atom. For each backbone N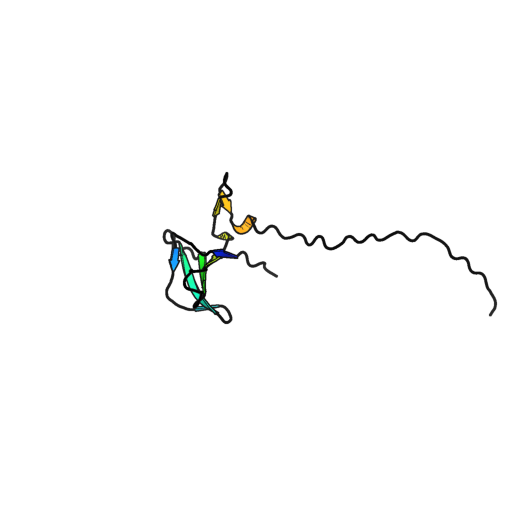, Cα, C, and carbonyl O, it records an (x, y, z) coordinate triple in Å plus the residue type, chain letter, and residue number.

Q: How mobile is each atom in the crystal?
A: For experimental (PDB) structures, the B-factor (temperature factor) quantifies the positional spread of each atom in the crystal — a combination of thermal vibration and static disorder — in units of Å². High B-factors mark flexible loops or poorly resolved regions; low B-factors mark the rigid, well-ordered core.

Q: How big and how compact is the whole molecule?
A: Three whole-structure scalars: the radius of gyration (RMS distance of Cα from centroid, in Å), the count of Cα–Cα contacts (pairs closer than 8 Å and separated by more than four residues in sequence — i.e. tertiary, not local, contacts), and the bounding-box dimensions. Together they distinguish compact globular folds from extended fibres or disordered chains.

Q: What does the local fold look like, residue by residue?
A: A 3Di character summarizes, for each residue, the relative orientation of the Cα frame of its nearest spatial neighbor. Because it encodes fold topology rather than chemistry, 3Di alignments detect remote structural similarity that sequence alignment misses.

Q: How confident is the AlphaFold model at each residue?
A: For AlphaFold models, the B-factor field carries pLDDT — the model's own estimate of local accuracy on a 0–100 scale. Regions with pLDDT<50 should be treated as essentially unmodeled; they often correspond to intrinsically disordered segments.